Protein AF-A0A940NNE5-F1 (afdb_monomer)

Solvent-accessible surface area (backbone atoms only — not comparable to full-atom values): 9565 Å² total; per-residue (Å²): 110,67,68,59,50,52,51,52,51,50,51,52,51,52,54,51,52,51,52,52,53,52,52,58,48,46,53,48,52,51,53,52,47,50,57,52,52,77,78,38,102,61,92,72,76,73,79,66,98,59,87,50,65,69,60,48,53,50,40,50,52,50,49,52,51,53,49,52,52,49,54,51,48,51,52,49,54,49,50,54,51,51,51,54,48,51,54,50,52,50,57,55,57,47,48,54,42,50,52,51,38,54,51,39,53,57,51,43,78,73,51,88,52,64,71,58,40,56,50,40,53,52,52,39,53,53,35,51,51,53,48,49,52,56,53,51,53,50,50,52,52,55,50,58,74,67,52,86,65,80,77,79,83,70,94,73,62,64,69,58,57,51,52,69,73,74,109

Foldseek 3Di:
DVVVVVVVVVVVVVVVVVVVVLVVQLVVLLVVVVVVLVVDPDLDASDGPDPPPVSVVVSVVVNVVSVVVVVVVVLVVVLVVVLVVLVVVLVVVLVVLVVLLVVLVVVLVVDPDPVSNVVSVVSNVVSVVVNVVSVVVSVVSVVVSVPPPPPPDDDDDPVVVVVVVVD

Sequence (167 aa):
MIYCLCALLAVLLAAAVYKIVHLKKSAREITAAFADRLHTDTNTRIDISTRDKDMCALADSINCQLRILREEHLRYYQGDRELKNAVTNISHDLRTPLTAICGYLYMIEKTDDRAAVDRYLSFIAERTEAMKQLTEELFRYSVIQTEDTEAVLEDVNVNQALEDSIM

Secondary structure (DSSP, 8-state):
-HHHHHHHHHHHHHHHHHHHHHHHHHHHHHHHHHHHHHH---------S---HHHHHHHHHHHHHHHHHHHHHHHHHHHHHHHHHHHHHHHHHHHHHHHHHHHHHHHHTT---HHHHHHHHHHHHHHHHHHHHHHHHHHHHHHHHH-----------HHHHHHHHH-

pLDDT: mean 85.92, std 1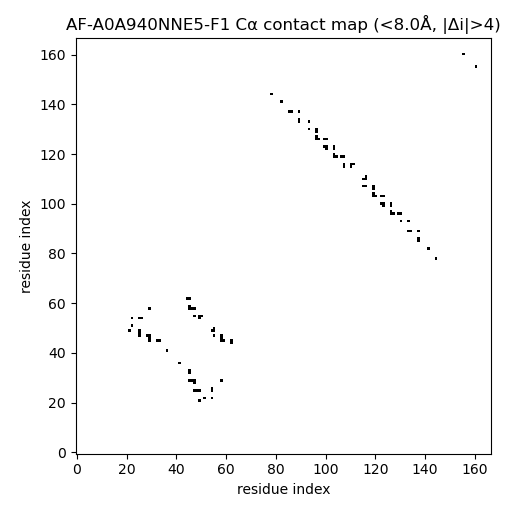0.02, range [47.56, 96.94]

Mean predicted aligned error: 11.44 Å

Radius of gyration: 33.87 Å; Cα contacts (8 Å, |Δi|>4): 58; chains: 1; bounding box: 78×29×104 Å

Nearest PDB structures (foldseek):
  4mu6-assembly1_A  TM=5.581E-01  e=1.178E+00  Legionella pneumophila subsp. pneumophila str. Philadelphia 1
  4ilo-assembly1_A  TM=6.264E-01  e=2.152E+00  Chlamydia trachomatis L2/434/Bu
  4l3i-assembly1_B  TM=2.560E-01  e=4.177E+00  Homo sapiens

Structure (mmCIF, N/CA/C/O backbone):
data_AF-A0A940NNE5-F1
#
_entry.id   AF-A0A940NNE5-F1
#
loop_
_atom_site.group_PDB
_atom_site.id
_atom_site.type_symbol
_atom_site.label_atom_id
_atom_site.label_alt_id
_atom_site.label_comp_id
_atom_site.label_asym_id
_atom_site.label_entity_id
_atom_site.label_seq_id
_atom_site.pdbx_PDB_ins_code
_atom_site.Cartn_x
_atom_site.Cartn_y
_atom_site.Cartn_z
_atom_site.occupancy
_atom_site.B_iso_or_equiv
_atom_site.auth_seq_id
_atom_site.auth_comp_id
_atom_site.auth_asym_id
_atom_site.auth_atom_id
_atom_site.pdbx_PDB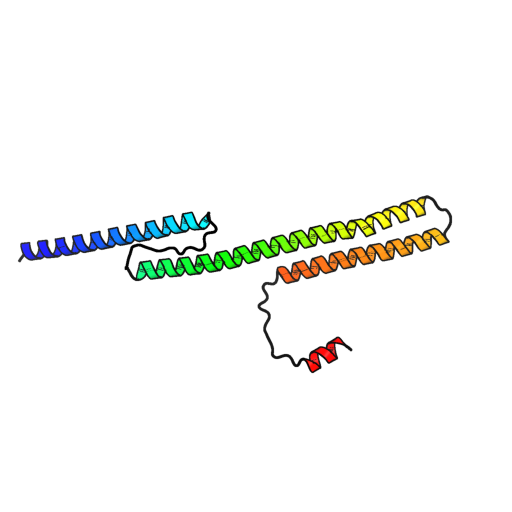_model_num
ATOM 1 N N . MET A 1 1 ? 43.917 -5.370 -56.035 1.00 84.94 1 MET A N 1
ATOM 2 C CA . MET A 1 1 ? 43.219 -6.395 -55.224 1.00 84.94 1 MET A CA 1
ATOM 3 C C . MET A 1 1 ? 43.398 -6.148 -53.727 1.00 84.94 1 MET A C 1
ATOM 5 O O . MET A 1 1 ? 42.407 -5.867 -53.073 1.00 84.94 1 MET A O 1
ATOM 9 N N . ILE A 1 2 ? 44.634 -6.143 -53.203 1.00 92.44 2 ILE A N 1
ATOM 10 C CA . ILE A 1 2 ? 44.918 -5.923 -51.767 1.00 92.44 2 ILE A CA 1
ATOM 11 C C . ILE A 1 2 ? 44.385 -4.570 -51.266 1.00 92.44 2 ILE A C 1
ATOM 13 O O . ILE A 1 2 ? 43.637 -4.538 -50.300 1.00 92.44 2 ILE A O 1
ATOM 17 N N . TYR A 1 3 ? 44.665 -3.466 -51.969 1.00 93.19 3 TYR A N 1
ATOM 18 C CA . TYR A 1 3 ? 44.182 -2.134 -51.569 1.00 93.19 3 TYR A CA 1
ATOM 19 C C . TYR A 1 3 ? 42.650 -2.015 -51.528 1.00 93.19 3 TYR A C 1
ATOM 21 O O . TYR A 1 3 ? 42.109 -1.388 -50.623 1.00 93.19 3 TYR A O 1
ATOM 29 N N . CYS A 1 4 ? 41.940 -2.657 -52.461 1.00 93.00 4 CYS A N 1
ATOM 30 C CA . CYS A 1 4 ? 40.474 -2.692 -52.457 1.00 93.00 4 CYS A CA 1
ATOM 31 C C . CYS A 1 4 ? 39.936 -3.484 -51.257 1.00 93.00 4 CYS A C 1
ATOM 33 O O . CYS A 1 4 ? 38.948 -3.083 -50.650 1.00 93.00 4 CYS A O 1
ATOM 35 N N . LEU A 1 5 ? 40.607 -4.582 -50.897 1.00 92.88 5 LEU A N 1
ATOM 36 C CA . LEU A 1 5 ? 40.240 -5.416 -49.756 1.00 92.88 5 LEU A CA 1
ATOM 37 C C . LEU A 1 5 ? 40.492 -4.681 -48.432 1.00 92.88 5 LEU A C 1
ATOM 39 O O . LEU A 1 5 ? 39.618 -4.667 -47.572 1.00 92.88 5 LEU A O 1
ATOM 43 N N . CYS A 1 6 ? 41.621 -3.976 -48.306 1.00 94.38 6 CYS A N 1
ATOM 44 C CA . CYS A 1 6 ? 41.907 -3.109 -47.161 1.00 94.38 6 CYS A CA 1
ATOM 45 C C . CYS A 1 6 ? 40.890 -1.965 -47.028 1.00 94.38 6 CYS A C 1
ATOM 47 O O . CYS A 1 6 ? 40.428 -1.693 -45.922 1.00 94.38 6 CYS A O 1
ATOM 49 N N . ALA A 1 7 ? 40.505 -1.324 -48.136 1.00 93.69 7 ALA A N 1
ATOM 50 C CA . ALA A 1 7 ? 39.503 -0.260 -48.126 1.00 93.69 7 ALA A CA 1
ATOM 51 C C . ALA A 1 7 ? 38.121 -0.775 -47.691 1.00 93.69 7 ALA A C 1
ATOM 53 O O . ALA A 1 7 ? 37.473 -0.163 -46.845 1.00 93.69 7 ALA A O 1
ATOM 54 N N . LEU A 1 8 ? 37.691 -1.931 -48.207 1.00 95.19 8 LEU A N 1
ATOM 55 C CA . LEU A 1 8 ? 36.423 -2.556 -47.824 1.00 95.19 8 LEU A CA 1
ATOM 56 C C . LEU A 1 8 ? 36.409 -2.942 -46.336 1.00 95.19 8 LEU A C 1
ATOM 58 O O . LEU A 1 8 ? 35.425 -2.698 -45.639 1.00 95.19 8 LEU A O 1
ATOM 62 N N . LEU A 1 9 ? 37.520 -3.479 -45.830 1.00 94.75 9 LEU A N 1
ATOM 63 C CA . LEU A 1 9 ? 37.667 -3.859 -44.424 1.00 94.75 9 LEU A CA 1
ATOM 64 C C . LEU A 1 9 ? 37.650 -2.626 -43.502 1.00 94.75 9 LEU A C 1
ATOM 66 O O . LEU A 1 9 ? 36.992 -2.645 -42.464 1.00 94.75 9 LEU A O 1
ATOM 70 N N . ALA A 1 10 ? 38.282 -1.523 -43.915 1.00 94.62 10 ALA A N 1
ATOM 71 C CA . ALA A 1 10 ? 38.233 -0.254 -43.189 1.00 94.62 10 ALA A CA 1
ATOM 72 C C . ALA A 1 10 ? 36.808 0.327 -43.115 1.00 94.62 10 ALA A C 1
ATOM 74 O O . ALA A 1 10 ? 36.391 0.793 -42.055 1.00 94.62 10 ALA A O 1
ATOM 75 N N . VAL A 1 11 ? 36.032 0.250 -44.204 1.00 95.19 11 VAL A N 1
ATOM 76 C CA . VAL A 1 11 ? 34.626 0.693 -44.225 1.00 95.19 11 VAL A CA 1
ATOM 77 C C . VAL A 1 11 ? 33.755 -0.165 -43.302 1.00 95.19 11 VAL A C 1
ATOM 79 O O . VAL A 1 11 ? 32.960 0.381 -42.536 1.00 95.19 11 VAL A O 1
ATOM 82 N N . LEU A 1 12 ? 33.931 -1.491 -43.314 1.00 93.50 12 LEU A N 1
ATOM 83 C CA . LEU A 1 12 ? 33.206 -2.394 -42.412 1.00 93.50 12 LEU A CA 1
ATOM 84 C C . LEU A 1 12 ? 33.528 -2.115 -40.937 1.00 93.50 12 LEU A C 1
ATOM 86 O O . LEU A 1 12 ? 32.615 -2.062 -40.113 1.00 93.50 12 LEU A O 1
ATOM 90 N N . LEU A 1 13 ? 34.803 -1.881 -40.608 1.00 93.50 13 LEU A N 1
ATOM 91 C CA . LEU A 1 13 ? 35.218 -1.506 -39.254 1.00 93.50 13 LEU A CA 1
ATOM 92 C C . LEU A 1 13 ? 34.605 -0.170 -38.824 1.00 93.50 13 LEU A C 1
ATOM 94 O O . LEU A 1 13 ? 34.069 -0.075 -37.721 1.00 93.50 13 LEU A O 1
ATOM 98 N N . ALA A 1 14 ? 34.622 0.843 -39.693 1.00 92.94 14 ALA A N 1
ATOM 99 C CA . ALA A 1 14 ? 34.019 2.140 -39.400 1.00 92.94 14 ALA A CA 1
ATOM 100 C C . ALA A 1 14 ? 32.502 2.027 -39.154 1.00 92.94 14 ALA A C 1
ATOM 102 O O . ALA A 1 14 ? 31.992 2.593 -38.185 1.00 92.94 14 ALA A O 1
ATOM 103 N N . ALA A 1 15 ? 31.788 1.243 -39.969 1.00 90.94 15 ALA A N 1
ATOM 104 C CA . ALA A 1 15 ? 30.360 0.985 -39.788 1.00 90.94 15 ALA A CA 1
ATOM 105 C C . ALA A 1 15 ? 30.060 0.239 -38.472 1.00 90.94 15 ALA A C 1
ATOM 107 O O . ALA A 1 15 ? 29.107 0.585 -37.768 1.00 90.94 15 ALA A O 1
ATOM 108 N N . ALA A 1 16 ? 30.890 -0.744 -38.103 1.00 90.12 16 ALA A N 1
ATOM 109 C CA . ALA A 1 16 ? 30.759 -1.471 -36.842 1.00 90.12 16 ALA A CA 1
ATOM 110 C C . ALA A 1 16 ? 30.995 -0.560 -35.627 1.00 90.12 16 ALA A C 1
ATOM 112 O O . ALA A 1 16 ? 30.197 -0.567 -34.687 1.00 90.12 16 ALA A O 1
ATOM 113 N N . VAL A 1 17 ? 32.038 0.278 -35.659 1.00 92.19 17 VAL A N 1
ATOM 114 C CA . VAL A 1 17 ? 32.310 1.259 -34.595 1.00 92.19 17 VAL A CA 1
ATOM 115 C C . VAL A 1 17 ? 31.159 2.256 -34.475 1.00 92.19 17 VAL A C 1
ATOM 117 O O . VAL A 1 17 ? 30.700 2.515 -33.363 1.00 92.19 17 VAL A O 1
ATOM 120 N N . TYR A 1 18 ? 30.640 2.760 -35.598 1.00 90.31 18 TYR A N 1
ATOM 121 C CA . TYR A 1 18 ? 29.485 3.658 -35.607 1.00 90.31 18 TYR A CA 1
ATOM 122 C C . TYR A 1 18 ? 28.265 3.023 -34.923 1.00 90.31 18 TYR A C 1
ATOM 124 O O . TYR A 1 18 ? 27.694 3.623 -34.008 1.00 90.31 18 TYR A O 1
ATOM 132 N N . LYS A 1 19 ? 27.917 1.779 -35.284 1.00 87.56 19 LYS A N 1
ATOM 133 C CA . LYS A 1 19 ? 26.838 1.014 -34.633 1.00 87.56 19 LYS A CA 1
ATOM 134 C C . LYS A 1 19 ? 27.059 0.869 -33.124 1.00 87.56 19 LYS A C 1
ATOM 136 O O . LYS A 1 19 ? 26.142 1.140 -32.352 1.00 87.56 19 LYS A O 1
ATOM 141 N N . ILE A 1 20 ? 28.264 0.486 -32.690 1.00 87.69 20 ILE A N 1
ATOM 142 C CA . ILE A 1 20 ? 28.589 0.288 -31.266 1.00 87.69 20 ILE A CA 1
ATOM 143 C C . ILE A 1 20 ? 28.465 1.595 -30.478 1.00 87.69 20 ILE A C 1
ATOM 145 O O . ILE A 1 20 ? 27.910 1.604 -29.378 1.00 87.69 20 ILE A O 1
ATOM 149 N N . VAL A 1 21 ? 28.971 2.705 -31.022 1.00 87.62 21 VAL A N 1
ATOM 150 C CA . VAL A 1 21 ? 28.878 4.018 -30.369 1.00 87.62 21 VAL A CA 1
ATOM 151 C C . VAL A 1 21 ? 27.419 4.447 -30.236 1.00 87.62 21 VAL A C 1
ATOM 153 O O . VAL A 1 21 ? 27.024 4.911 -29.165 1.00 87.62 21 VAL A O 1
ATOM 156 N N . HIS A 1 22 ? 26.611 4.239 -31.279 1.00 83.50 22 HIS A N 1
ATOM 157 C CA . HIS A 1 22 ? 25.191 4.576 -31.262 1.00 83.50 22 HIS A CA 1
ATOM 158 C C . HIS A 1 22 ? 24.421 3.754 -30.216 1.00 83.50 22 HIS A C 1
ATOM 160 O O . HIS A 1 22 ? 23.725 4.327 -29.382 1.00 83.50 22 HIS A O 1
ATOM 166 N N . LEU A 1 23 ? 24.636 2.435 -30.171 1.00 83.12 23 LEU A N 1
ATOM 167 C CA . LEU A 1 23 ? 24.053 1.535 -29.165 1.00 83.12 23 LEU A CA 1
ATOM 168 C C . LEU A 1 23 ? 24.439 1.937 -27.735 1.00 83.12 23 LEU A C 1
ATOM 170 O O . LEU A 1 23 ? 23.580 2.064 -26.864 1.00 83.12 23 LEU A O 1
ATOM 174 N N . LYS A 1 24 ? 25.727 2.215 -27.489 1.00 85.69 24 LYS A N 1
ATOM 175 C CA . LYS A 1 24 ? 26.207 2.668 -26.172 1.00 85.69 24 LYS A CA 1
ATOM 176 C C . LYS A 1 24 ? 25.639 4.024 -25.762 1.00 85.69 24 LYS A C 1
ATOM 178 O O . LYS A 1 24 ? 25.600 4.320 -24.567 1.00 85.69 24 LYS A O 1
ATOM 183 N N . LYS A 1 25 ? 25.287 4.889 -26.716 1.00 84.88 25 LYS A N 1
ATOM 184 C CA . LYS A 1 25 ? 24.629 6.167 -26.426 1.00 84.88 25 LYS A CA 1
ATOM 185 C C . LYS A 1 25 ? 23.184 5.925 -25.988 1.00 84.88 25 LYS A C 1
ATOM 187 O O . LYS A 1 25 ? 22.805 6.396 -24.924 1.00 84.88 25 LYS A O 1
ATOM 192 N N . SER A 1 26 ? 22.434 5.113 -26.731 1.00 80.38 26 SER A N 1
ATOM 193 C CA . SER A 1 26 ? 21.041 4.773 -26.409 1.00 80.38 26 SER A CA 1
ATOM 194 C C . SER A 1 26 ? 20.897 4.045 -25.076 1.00 80.38 26 SER A C 1
ATOM 196 O O . SER A 1 26 ? 20.042 4.405 -24.278 1.00 80.38 26 SER A O 1
ATOM 198 N N . ALA A 1 27 ? 21.777 3.083 -24.781 1.00 83.25 27 ALA A N 1
ATOM 199 C CA . ALA A 1 27 ? 21.779 2.410 -23.484 1.00 83.25 27 ALA A CA 1
ATOM 200 C C . ALA A 1 27 ? 22.000 3.399 -22.326 1.00 83.25 27 ALA A C 1
ATOM 202 O O . ALA A 1 27 ? 21.307 3.325 -21.317 1.00 83.25 27 ALA A O 1
ATOM 203 N N . ARG A 1 28 ? 22.913 4.371 -22.488 1.00 86.81 28 ARG A N 1
ATOM 204 C CA . ARG A 1 28 ? 23.145 5.422 -21.483 1.00 86.81 28 ARG A CA 1
ATOM 2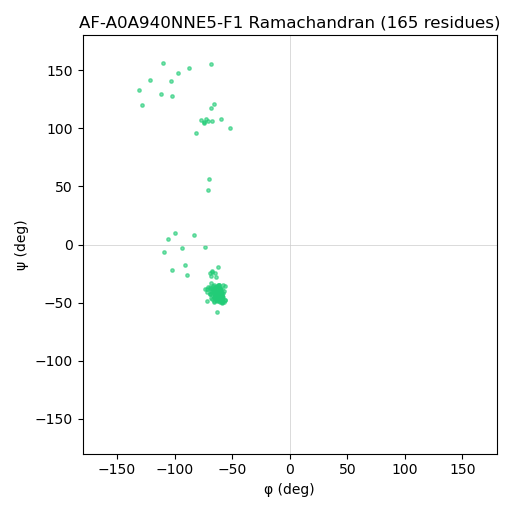05 C C . ARG A 1 28 ? 21.943 6.349 -21.310 1.00 86.81 28 ARG A C 1
ATOM 207 O O . ARG A 1 28 ? 21.647 6.707 -20.176 1.00 86.81 28 ARG A O 1
ATOM 214 N N . GLU A 1 29 ? 21.260 6.712 -22.396 1.00 83.06 29 GLU A N 1
ATOM 215 C CA . GLU A 1 29 ? 20.016 7.496 -22.340 1.00 83.06 29 GLU A CA 1
ATOM 216 C C . GLU A 1 29 ? 18.935 6.750 -21.544 1.00 83.06 29 GLU A C 1
ATOM 218 O O . GLU A 1 29 ? 18.347 7.329 -20.634 1.00 83.06 29 GLU A O 1
ATOM 223 N N . ILE A 1 30 ? 18.751 5.449 -21.801 1.00 82.50 30 ILE A N 1
ATOM 224 C CA . ILE A 1 30 ? 17.823 4.601 -21.040 1.00 82.50 30 ILE A CA 1
ATOM 225 C C . ILE A 1 30 ? 18.219 4.547 -19.562 1.00 82.50 30 ILE A C 1
ATOM 227 O O . ILE A 1 30 ? 17.363 4.745 -18.708 1.00 82.50 30 ILE A O 1
ATOM 231 N N . THR A 1 31 ? 19.493 4.305 -19.234 1.00 83.38 31 THR A N 1
ATOM 232 C CA . THR A 1 31 ? 19.948 4.228 -17.835 1.00 83.38 31 THR A CA 1
ATOM 233 C C . THR A 1 31 ? 19.748 5.547 -17.093 1.00 83.38 31 THR A C 1
ATOM 235 O O . THR A 1 31 ? 19.270 5.538 -15.962 1.00 83.38 31 THR A O 1
ATOM 238 N N . ALA A 1 32 ? 20.083 6.678 -17.719 1.00 83.50 32 ALA A N 1
ATOM 239 C CA . ALA A 1 32 ? 19.901 7.995 -17.117 1.00 83.50 32 ALA A CA 1
ATOM 240 C C . ALA A 1 32 ? 18.414 8.309 -16.902 1.00 83.50 32 ALA A C 1
ATOM 242 O O . ALA A 1 32 ? 18.027 8.712 -15.809 1.00 83.50 32 ALA A O 1
ATOM 243 N N . ALA A 1 33 ? 17.578 8.058 -17.914 1.00 79.56 33 ALA A N 1
ATOM 244 C CA . ALA A 1 33 ? 16.140 8.263 -17.814 1.00 79.56 33 ALA A CA 1
ATOM 245 C C . ALA A 1 33 ? 15.508 7.334 -16.769 1.00 79.56 33 ALA A C 1
ATOM 247 O O . ALA A 1 33 ? 14.662 7.769 -16.002 1.00 79.56 33 ALA A O 1
ATOM 248 N N . PHE A 1 34 ? 15.928 6.072 -16.692 1.00 79.38 34 PHE A N 1
ATOM 249 C CA . PHE A 1 34 ? 15.435 5.128 -15.692 1.00 79.38 34 PHE A CA 1
ATOM 250 C C . PHE A 1 34 ? 15.814 5.544 -14.263 1.00 79.38 34 PHE A C 1
ATOM 252 O O . PHE A 1 34 ? 14.962 5.516 -13.380 1.00 79.38 34 PHE A O 1
ATOM 259 N N . ALA A 1 35 ? 17.058 5.980 -14.039 1.00 78.50 35 ALA A N 1
ATOM 260 C CA . ALA A 1 35 ? 17.505 6.462 -12.733 1.00 78.50 35 ALA A CA 1
ATOM 261 C C . ALA A 1 35 ? 16.729 7.710 -12.278 1.00 78.50 35 ALA A C 1
ATOM 263 O O . ALA A 1 35 ? 16.319 7.792 -11.124 1.00 78.50 35 ALA A O 1
ATOM 264 N N . ASP A 1 36 ? 16.468 8.647 -13.191 1.00 77.06 36 ASP A N 1
ATOM 265 C CA . ASP A 1 36 ? 15.667 9.846 -12.913 1.00 77.06 36 ASP A CA 1
ATOM 266 C C . ASP A 1 36 ? 14.207 9.499 -12.559 1.00 77.06 36 ASP A C 1
ATOM 268 O O . ASP A 1 36 ? 13.624 10.029 -11.609 1.00 77.06 36 ASP A O 1
ATOM 272 N N . ARG A 1 37 ? 13.631 8.526 -13.276 1.00 75.06 37 ARG A N 1
ATOM 273 C CA . ARG A 1 37 ? 12.257 8.027 -13.079 1.00 75.06 37 ARG A CA 1
ATOM 274 C C . ARG A 1 37 ? 12.052 7.279 -11.774 1.00 75.06 37 ARG A C 1
ATOM 276 O O . ARG A 1 37 ? 10.922 7.236 -11.300 1.00 75.06 37 ARG A O 1
ATOM 283 N N . LEU A 1 38 ? 13.103 6.676 -11.223 1.00 67.94 38 LEU A N 1
ATOM 284 C CA . LEU A 1 38 ? 13.031 5.967 -9.947 1.00 67.94 38 LEU A CA 1
ATOM 285 C C . LEU A 1 38 ? 12.831 6.934 -8.768 1.00 67.94 38 LEU A C 1
ATOM 287 O O . LEU A 1 38 ? 12.295 6.544 -7.737 1.00 67.94 38 LEU A O 1
ATOM 291 N N . HIS A 1 39 ? 13.245 8.194 -8.925 1.00 63.97 39 HIS A N 1
ATOM 292 C CA . HIS A 1 39 ? 13.188 9.211 -7.873 1.00 63.97 39 HIS A CA 1
ATOM 293 C C . HIS A 1 39 ? 12.134 10.299 -8.115 1.00 63.97 39 HIS A C 1
ATOM 295 O O . HIS A 1 39 ? 11.903 11.127 -7.235 1.00 63.97 39 HIS A O 1
ATOM 301 N N . THR A 1 40 ? 11.481 10.292 -9.280 1.00 62.97 40 THR A N 1
ATOM 302 C CA . THR A 1 40 ? 10.563 11.353 -9.699 1.00 62.97 40 THR A CA 1
ATOM 303 C C . THR A 1 40 ? 9.221 10.763 -10.140 1.00 62.97 40 THR A C 1
ATOM 305 O O . THR A 1 40 ? 9.165 10.017 -11.120 1.00 62.97 40 THR A O 1
ATOM 308 N N . ASP A 1 41 ? 8.127 11.151 -9.470 1.00 60.00 41 ASP A N 1
ATOM 309 C CA . ASP A 1 41 ? 6.728 10.782 -9.781 1.00 60.00 41 ASP A CA 1
ATOM 310 C C . ASP A 1 41 ? 6.223 11.445 -11.080 1.00 60.00 41 ASP A C 1
ATOM 312 O O . ASP A 1 41 ? 5.250 12.197 -11.118 1.00 60.00 41 ASP A O 1
ATOM 316 N N . THR A 1 42 ? 6.922 11.218 -12.191 1.00 63.50 42 THR A N 1
ATOM 317 C CA . THR A 1 42 ? 6.575 11.789 -13.493 1.00 63.50 42 THR A CA 1
ATOM 318 C C . THR A 1 42 ? 6.102 10.725 -14.471 1.00 63.50 42 THR A C 1
ATOM 320 O O . THR A 1 42 ? 6.773 9.717 -14.723 1.00 63.50 42 THR A O 1
ATOM 323 N N . ASN A 1 43 ? 4.951 10.989 -15.090 1.00 63.34 43 ASN A N 1
ATOM 324 C CA . ASN A 1 43 ? 4.302 10.084 -16.034 1.00 63.34 43 ASN A CA 1
ATOM 325 C C . ASN A 1 43 ? 4.856 10.177 -17.467 1.00 63.34 43 ASN A C 1
ATOM 327 O O . ASN A 1 43 ? 4.288 9.613 -18.398 1.00 63.34 43 ASN A O 1
ATOM 331 N N . THR A 1 44 ? 5.946 10.920 -17.678 1.00 66.69 44 THR A N 1
ATOM 332 C CA . THR A 1 44 ? 6.576 10.977 -19.000 1.00 66.69 44 THR A CA 1
ATOM 333 C C . THR A 1 44 ? 7.215 9.619 -19.364 1.00 66.69 44 THR A C 1
ATOM 335 O O . THR A 1 44 ? 7.502 8.776 -18.512 1.00 66.69 44 THR A O 1
ATOM 338 N N . ARG A 1 45 ? 7.365 9.345 -20.657 1.00 70.12 45 ARG A N 1
ATOM 339 C CA . ARG A 1 45 ? 7.918 8.079 -21.155 1.00 70.12 45 ARG A CA 1
ATOM 340 C C . ARG A 1 45 ? 9.444 8.178 -21.234 1.00 70.12 45 ARG A C 1
ATOM 342 O O . ARG A 1 45 ? 9.974 9.276 -21.405 1.00 70.12 45 ARG A O 1
ATOM 349 N N . ILE A 1 46 ? 10.161 7.063 -21.099 1.00 77.88 46 ILE A N 1
ATOM 350 C CA . ILE A 1 46 ? 11.559 6.997 -21.543 1.00 77.88 46 ILE A CA 1
ATOM 351 C C . ILE A 1 46 ? 11.529 7.013 -23.069 1.00 77.88 46 ILE A C 1
ATOM 353 O O . ILE A 1 46 ? 11.113 6.028 -23.682 1.00 77.88 46 ILE A O 1
ATOM 357 N N . ASP A 1 47 ? 11.916 8.147 -23.646 1.00 74.62 47 ASP A N 1
ATOM 358 C CA . ASP A 1 47 ? 12.107 8.322 -25.082 1.00 74.62 47 ASP A CA 1
ATOM 359 C C . ASP A 1 47 ? 13.605 8.300 -25.393 1.00 74.62 47 ASP A C 1
ATOM 361 O O . ASP A 1 47 ? 14.419 8.811 -24.618 1.00 74.62 47 ASP A O 1
ATOM 365 N N . ILE A 1 48 ? 13.975 7.665 -26.499 1.00 76.88 48 ILE A N 1
ATOM 366 C CA . ILE A 1 48 ? 15.371 7.463 -26.884 1.00 76.88 48 ILE A CA 1
ATOM 367 C C . ILE A 1 48 ? 15.620 8.096 -28.243 1.00 76.88 48 ILE A C 1
ATOM 369 O O . ILE A 1 48 ? 14.820 7.975 -29.165 1.00 76.88 48 ILE A O 1
ATOM 373 N N . SER A 1 49 ? 16.788 8.710 -28.417 1.00 74.38 49 SER A N 1
ATOM 374 C CA . SER A 1 49 ? 17.104 9.438 -29.657 1.00 74.38 49 SER A CA 1
ATOM 375 C C . SER A 1 49 ? 17.394 8.515 -30.853 1.00 74.38 49 SER A C 1
ATOM 377 O O . SER A 1 49 ? 17.697 8.982 -31.952 1.00 74.38 49 SER A O 1
ATOM 379 N N . THR A 1 50 ? 17.378 7.194 -30.645 1.00 70.94 50 THR A N 1
ATOM 380 C CA . THR A 1 50 ? 17.737 6.189 -31.649 1.00 70.94 50 THR A CA 1
ATOM 381 C C . THR A 1 50 ? 16.520 5.613 -32.354 1.00 70.94 50 THR A C 1
ATOM 383 O O . THR A 1 50 ? 15.466 5.438 -31.759 1.00 70.94 50 THR A O 1
ATOM 386 N N . ARG A 1 51 ? 16.699 5.253 -33.628 1.00 74.19 51 ARG A N 1
ATOM 387 C CA . ARG A 1 51 ? 15.731 4.472 -34.417 1.00 74.19 51 ARG A CA 1
ATOM 388 C C . ARG A 1 51 ? 16.097 2.988 -34.495 1.00 74.19 51 ARG A C 1
ATOM 390 O O . ARG A 1 51 ? 15.544 2.259 -35.315 1.00 74.19 51 ARG A O 1
ATOM 397 N N . ASP A 1 52 ? 17.079 2.553 -33.707 1.00 82.94 52 ASP A N 1
ATOM 398 C CA . ASP A 1 52 ? 17.443 1.142 -33.627 1.00 82.94 52 ASP A CA 1
ATOM 399 C C . ASP A 1 52 ? 16.291 0.345 -33.002 1.00 82.94 52 ASP A C 1
ATOM 401 O O . ASP A 1 52 ? 15.859 0.629 -31.884 1.00 82.94 52 ASP A O 1
ATOM 405 N N . LYS A 1 53 ? 15.779 -0.631 -33.756 1.00 82.12 53 LYS A N 1
ATOM 406 C CA . LYS A 1 53 ? 14.556 -1.363 -33.420 1.00 82.12 53 LYS A CA 1
ATOM 407 C C . LYS A 1 53 ? 14.666 -2.100 -32.083 1.00 82.12 53 LYS A C 1
ATOM 409 O O . LYS A 1 53 ? 13.696 -2.105 -31.328 1.00 82.12 53 LYS A O 1
ATOM 414 N N . ASP A 1 54 ? 15.829 -2.677 -31.786 1.00 83.69 54 ASP A N 1
ATOM 415 C CA . ASP A 1 54 ? 16.040 -3.455 -30.562 1.00 83.69 54 ASP A CA 1
ATOM 416 C C . ASP A 1 54 ? 16.088 -2.533 -29.340 1.00 83.69 54 ASP A C 1
ATOM 418 O O . ASP A 1 54 ? 15.518 -2.842 -28.294 1.00 83.69 54 ASP A O 1
ATOM 422 N N . MET A 1 55 ? 16.697 -1.353 -29.484 1.00 83.19 55 MET A N 1
ATOM 423 C CA . MET A 1 55 ? 16.698 -0.337 -28.428 1.00 83.19 55 MET A CA 1
ATOM 424 C C . MET A 1 55 ? 15.313 0.266 -28.193 1.00 83.19 55 MET A C 1
ATOM 426 O O . MET A 1 55 ? 14.939 0.462 -27.038 1.00 83.19 55 MET A O 1
ATOM 430 N N . CYS A 1 56 ? 14.532 0.518 -29.249 1.00 82.44 56 CYS A N 1
ATOM 431 C CA . CYS A 1 56 ? 13.145 0.969 -29.100 1.00 82.44 56 CYS A CA 1
ATOM 432 C C . CYS A 1 56 ? 12.298 -0.086 -28.376 1.00 82.44 56 CYS A C 1
ATOM 434 O O . CYS A 1 56 ? 11.594 0.245 -27.426 1.00 82.44 56 CYS A O 1
ATOM 436 N N . ALA A 1 57 ? 12.426 -1.363 -28.754 1.00 86.38 57 ALA A N 1
ATOM 437 C CA . ALA A 1 57 ? 11.725 -2.457 -28.084 1.00 86.38 57 ALA A CA 1
ATOM 438 C C . ALA A 1 57 ? 12.121 -2.584 -26.601 1.00 86.38 57 ALA A C 1
ATOM 440 O O . ALA A 1 57 ? 11.264 -2.813 -25.745 1.00 86.38 57 ALA A O 1
ATOM 441 N N . LEU A 1 58 ? 13.405 -2.392 -26.278 1.00 86.81 58 LEU A N 1
ATOM 442 C CA . LEU A 1 58 ? 13.880 -2.376 -24.895 1.00 86.81 58 LEU A CA 1
ATOM 443 C C . LEU A 1 58 ? 13.282 -1.207 -24.101 1.00 86.81 58 LEU A C 1
ATOM 445 O O . LEU A 1 58 ? 12.783 -1.419 -22.996 1.00 86.81 58 LEU A O 1
ATOM 449 N N . ALA A 1 59 ? 13.300 0.008 -24.654 1.00 84.44 59 ALA A N 1
ATOM 450 C CA . ALA A 1 59 ? 12.703 1.175 -24.008 1.00 84.44 59 ALA A CA 1
ATOM 451 C C . ALA A 1 59 ? 11.199 0.974 -23.767 1.00 84.44 59 ALA A C 1
ATOM 453 O O . ALA A 1 59 ? 10.698 1.297 -22.691 1.00 84.44 59 ALA A O 1
ATOM 454 N N . ASP A 1 60 ? 10.479 0.386 -24.720 1.00 86.81 60 ASP A N 1
ATOM 455 C CA . ASP A 1 60 ? 9.054 0.075 -24.584 1.00 86.81 60 ASP A CA 1
ATOM 456 C C . ASP A 1 60 ? 8.781 -0.955 -23.484 1.00 86.81 60 ASP A C 1
ATOM 458 O O . ASP A 1 60 ? 7.884 -0.752 -22.663 1.00 86.81 60 ASP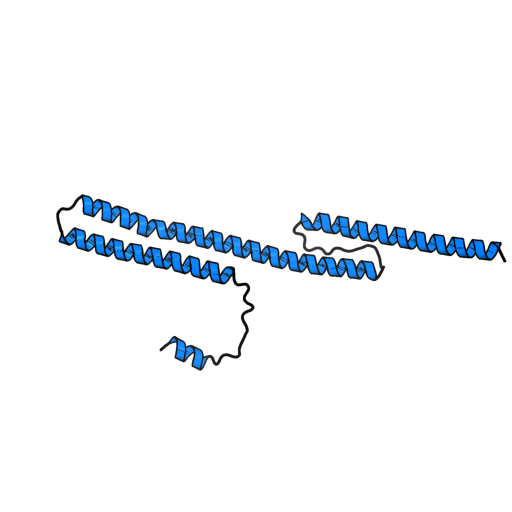 A O 1
ATOM 462 N N . SER A 1 61 ? 9.591 -2.014 -23.411 1.00 88.25 61 SER A N 1
ATOM 463 C CA . SER A 1 61 ? 9.510 -3.016 -22.342 1.00 88.25 61 SER A CA 1
ATOM 464 C C . SER A 1 61 ? 9.741 -2.393 -20.961 1.00 88.25 61 SER A C 1
ATOM 466 O O . SER A 1 61 ? 8.960 -2.624 -20.037 1.00 88.25 61 SER A O 1
ATOM 468 N N . ILE A 1 62 ? 10.750 -1.525 -20.828 1.00 87.62 62 ILE A N 1
ATOM 469 C CA . ILE A 1 62 ? 11.032 -0.811 -19.574 1.00 87.62 62 ILE A CA 1
ATOM 470 C C . ILE A 1 62 ? 9.876 0.121 -19.203 1.00 87.62 62 ILE A C 1
ATOM 472 O O . ILE A 1 62 ? 9.461 0.149 -18.048 1.00 87.62 62 ILE A O 1
ATOM 476 N N . ASN A 1 63 ? 9.317 0.858 -20.165 1.00 86.81 63 ASN A N 1
ATOM 477 C CA . ASN A 1 63 ? 8.154 1.713 -19.919 1.00 86.81 63 ASN A CA 1
ATOM 478 C C . ASN A 1 63 ? 6.939 0.902 -19.440 1.00 86.81 63 ASN A C 1
ATOM 480 O O . ASN A 1 63 ? 6.214 1.353 -18.554 1.00 86.81 63 ASN A O 1
ATOM 484 N N 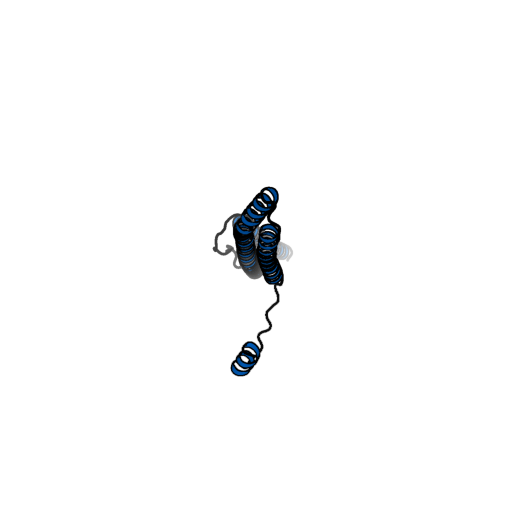. CYS A 1 64 ? 6.728 -0.297 -19.993 1.00 88.31 64 CYS A N 1
ATOM 485 C CA . CYS A 1 64 ? 5.678 -1.203 -19.535 1.00 88.31 64 CYS A CA 1
ATOM 486 C C . CYS A 1 64 ? 5.912 -1.641 -18.081 1.00 88.31 64 CYS A C 1
ATOM 488 O O . CYS A 1 64 ? 5.008 -1.518 -17.257 1.00 88.31 64 CYS A O 1
ATOM 490 N N . GLN A 1 65 ? 7.133 -2.064 -17.744 1.00 88.44 65 GLN A N 1
ATOM 491 C CA . GLN A 1 65 ? 7.480 -2.463 -16.376 1.00 88.44 65 GLN A CA 1
ATOM 492 C C . GLN A 1 65 ? 7.364 -1.304 -15.381 1.00 88.44 65 GLN A C 1
ATOM 494 O O . GLN A 1 65 ? 6.826 -1.490 -14.296 1.00 88.44 65 GLN A O 1
ATOM 499 N N . LEU A 1 66 ? 7.792 -0.093 -15.753 1.00 86.50 66 LEU A N 1
ATOM 500 C CA . LEU A 1 66 ? 7.626 1.099 -14.917 1.00 86.50 66 LEU A CA 1
ATOM 501 C C . LEU A 1 66 ? 6.153 1.413 -14.647 1.00 86.50 66 LEU A C 1
ATOM 503 O O . LEU A 1 66 ? 5.816 1.858 -13.553 1.00 86.50 66 LEU A O 1
ATOM 507 N N . ARG A 1 67 ? 5.271 1.194 -15.628 1.00 85.38 67 ARG A N 1
ATOM 508 C CA . ARG A 1 67 ? 3.828 1.372 -15.439 1.00 85.38 67 ARG A CA 1
ATOM 509 C C . ARG A 1 67 ? 3.270 0.355 -14.444 1.00 85.38 67 ARG A C 1
ATOM 511 O O . ARG A 1 67 ? 2.593 0.769 -13.512 1.00 85.38 67 ARG A O 1
ATOM 518 N N . ILE A 1 68 ? 3.604 -0.925 -14.609 1.00 87.81 68 ILE A N 1
ATOM 519 C CA . ILE A 1 68 ? 3.181 -1.993 -13.687 1.00 87.81 68 ILE A CA 1
ATOM 520 C C . ILE A 1 68 ? 3.674 -1.693 -12.267 1.00 87.81 68 ILE A C 1
ATOM 522 O O . ILE A 1 68 ? 2.875 -1.654 -11.339 1.00 87.81 68 ILE A O 1
ATOM 526 N N . LEU A 1 69 ? 4.961 -1.367 -12.112 1.00 86.38 69 LEU A N 1
ATOM 527 C CA . LEU A 1 69 ? 5.552 -1.029 -10.816 1.00 86.38 69 LEU A CA 1
ATOM 528 C C . LEU A 1 69 ? 4.825 0.145 -10.140 1.00 86.38 69 LEU A C 1
ATOM 530 O O . LEU A 1 69 ? 4.619 0.131 -8.933 1.00 86.38 69 LEU A O 1
ATOM 534 N N . ARG A 1 70 ? 4.423 1.170 -10.901 1.00 83.62 70 ARG A N 1
ATOM 535 C CA . ARG A 1 70 ? 3.667 2.315 -10.365 1.00 83.62 70 ARG A CA 1
ATOM 536 C C . ARG A 1 70 ? 2.261 1.935 -9.931 1.00 83.62 70 ARG A C 1
ATOM 538 O O . ARG A 1 70 ? 1.817 2.412 -8.893 1.00 83.62 70 ARG A O 1
ATOM 545 N N . GLU A 1 71 ? 1.568 1.121 -10.722 1.00 86.31 71 GLU A N 1
ATOM 546 C CA . GLU A 1 71 ? 0.239 0.609 -10.376 1.00 86.31 71 GLU A CA 1
ATOM 547 C C . GLU A 1 71 ? 0.314 -0.221 -9.082 1.00 86.31 71 GLU A C 1
ATOM 549 O O . GLU A 1 71 ? -0.462 0.014 -8.155 1.00 86.31 71 GLU A O 1
ATOM 554 N N . GLU A 1 72 ? 1.311 -1.104 -8.957 1.00 86.69 72 GLU A N 1
ATOM 555 C CA . GLU A 1 72 ? 1.569 -1.874 -7.733 1.00 86.69 72 GLU A CA 1
ATOM 556 C C . GLU A 1 72 ? 1.929 -0.987 -6.542 1.00 86.69 72 GLU A C 1
ATOM 558 O O . GLU A 1 72 ? 1.374 -1.155 -5.459 1.00 86.69 72 GLU A O 1
ATOM 563 N N . HIS A 1 73 ? 2.817 -0.014 -6.739 1.00 86.00 73 HIS A N 1
ATOM 564 C CA . HIS A 1 73 ? 3.231 0.909 -5.690 1.00 86.00 73 HIS A CA 1
ATOM 565 C C . HIS A 1 73 ? 2.056 1.755 -5.193 1.00 86.00 73 HIS A C 1
ATOM 567 O O . HIS A 1 73 ? 1.875 1.912 -3.988 1.00 86.00 73 HIS A O 1
ATOM 573 N N . LEU A 1 74 ? 1.220 2.273 -6.099 1.00 85.38 74 LEU A N 1
ATOM 574 C CA . LEU A 1 74 ? 0.028 3.031 -5.728 1.00 85.38 74 LEU A CA 1
ATOM 575 C C . LEU A 1 74 ? -0.956 2.162 -4.941 1.00 85.38 74 LEU A C 1
ATOM 577 O O . LEU A 1 74 ? -1.436 2.599 -3.897 1.00 85.38 74 LEU A O 1
ATOM 581 N N . ARG A 1 75 ? -1.212 0.935 -5.409 1.00 86.44 75 ARG A N 1
ATOM 582 C CA . ARG A 1 75 ? -2.077 -0.036 -4.729 1.00 86.44 75 ARG A CA 1
ATOM 583 C C . ARG A 1 75 ? -1.553 -0.367 -3.330 1.00 86.44 75 ARG A C 1
ATOM 585 O O . ARG A 1 75 ? -2.314 -0.301 -2.372 1.00 86.44 75 ARG A O 1
ATOM 592 N N . TYR A 1 76 ? -0.250 -0.613 -3.194 1.00 85.62 76 TYR A N 1
ATOM 593 C CA . TYR A 1 76 ? 0.397 -0.853 -1.903 1.00 85.62 76 TYR A CA 1
ATOM 594 C C . TYR A 1 76 ? 0.255 0.345 -0.956 1.00 85.62 76 TYR A C 1
ATOM 596 O O . TYR A 1 76 ? -0.170 0.186 0.184 1.00 85.62 76 TYR A O 1
ATOM 604 N N . TYR A 1 77 ? 0.560 1.561 -1.421 1.00 85.56 77 TYR A N 1
ATOM 605 C CA . TYR A 1 77 ? 0.449 2.771 -0.599 1.00 85.56 77 TYR A CA 1
ATOM 606 C C . TYR A 1 77 ? -0.992 3.083 -0.188 1.00 85.56 77 TYR A C 1
ATOM 608 O O . TYR A 1 77 ? -1.223 3.583 0.914 1.00 85.56 77 TYR A O 1
ATOM 616 N N . GLN A 1 78 ? -1.961 2.823 -1.066 1.00 87.25 78 GLN A N 1
ATOM 617 C CA . GLN A 1 78 ? -3.379 2.960 -0.744 1.00 87.25 78 GLN A CA 1
ATOM 618 C C . GLN A 1 78 ? -3.794 1.934 0.313 1.00 87.25 78 GLN A C 1
ATOM 620 O O . GLN A 1 78 ? -4.331 2.341 1.340 1.00 87.25 78 GLN A O 1
ATOM 625 N N . GLY A 1 79 ? -3.457 0.654 0.124 1.00 86.00 79 GLY A N 1
ATOM 626 C CA . GLY A 1 79 ? -3.743 -0.408 1.092 1.00 86.00 79 GLY A CA 1
ATOM 627 C C . GLY A 1 79 ? -3.102 -0.163 2.462 1.00 86.00 79 GLY A C 1
ATOM 628 O O . GLY A 1 79 ? -3.788 -0.227 3.481 1.00 86.00 79 GLY A O 1
ATOM 629 N N . ASP A 1 80 ? -1.821 0.221 2.505 1.00 86.88 80 ASP A N 1
ATOM 630 C CA . ASP A 1 80 ? -1.118 0.570 3.751 1.00 86.88 80 ASP A CA 1
ATOM 631 C C . ASP A 1 80 ? -1.799 1.740 4.474 1.00 86.88 80 ASP A C 1
ATOM 633 O O . ASP A 1 80 ? -2.045 1.698 5.685 1.00 86.88 80 ASP A O 1
ATOM 637 N N . ARG A 1 81 ? -2.182 2.783 3.726 1.00 90.38 81 ARG A N 1
ATOM 638 C CA . ARG A 1 81 ? -2.880 3.940 4.289 1.00 90.38 81 ARG A CA 1
ATOM 639 C C . ARG A 1 81 ? -4.261 3.567 4.822 1.00 90.38 81 ARG A C 1
ATOM 641 O O . ARG A 1 81 ? -4.633 4.039 5.896 1.00 90.38 81 ARG A O 1
ATOM 648 N N . GLU A 1 82 ? -5.023 2.764 4.089 1.00 88.50 82 GLU A N 1
ATOM 649 C CA . GLU A 1 82 ? -6.346 2.305 4.512 1.00 88.50 82 GLU A CA 1
ATOM 650 C C . GLU A 1 82 ? -6.266 1.436 5.767 1.00 88.50 82 GLU A C 1
ATOM 652 O O . GLU A 1 82 ? -6.978 1.713 6.733 1.00 88.50 82 GLU A O 1
ATOM 657 N N . LEU A 1 83 ? -5.340 0.474 5.814 1.00 88.00 83 LEU A N 1
ATOM 658 C CA . LEU A 1 83 ? -5.096 -0.350 6.996 1.00 88.00 83 LEU A CA 1
ATOM 659 C C . LEU A 1 83 ? -4.711 0.512 8.203 1.00 88.00 83 LEU A C 1
ATOM 661 O O . LEU A 1 83 ? -5.281 0.367 9.285 1.00 88.00 83 LEU A O 1
ATOM 665 N N . LYS A 1 84 ? -3.789 1.463 8.026 1.00 90.62 84 LYS A N 1
ATOM 666 C CA . LYS A 1 84 ? -3.374 2.380 9.095 1.00 90.62 84 LYS A CA 1
ATOM 667 C C . LYS A 1 84 ? -4.529 3.245 9.602 1.00 90.62 84 LYS A C 1
ATOM 669 O O . LYS A 1 84 ? -4.643 3.471 10.812 1.00 90.62 84 LYS A O 1
ATOM 674 N N . ASN A 1 85 ? -5.394 3.714 8.705 1.00 91.81 85 ASN A N 1
ATOM 675 C CA . ASN A 1 85 ? -6.601 4.448 9.075 1.00 91.81 85 ASN A CA 1
ATOM 676 C C . ASN A 1 85 ? -7.585 3.551 9.842 1.00 91.81 85 ASN A C 1
ATOM 678 O O . ASN A 1 85 ? -8.076 3.967 10.887 1.00 91.81 85 ASN A O 1
ATOM 682 N N . ALA A 1 86 ? -7.825 2.320 9.379 1.00 90.38 86 ALA A N 1
ATOM 683 C CA . ALA A 1 86 ? -8.702 1.356 10.045 1.00 90.38 86 ALA A CA 1
ATOM 684 C C . ALA A 1 86 ? -8.217 1.038 11.468 1.00 90.38 86 ALA A C 1
ATOM 686 O O . ALA A 1 86 ? -8.987 1.142 12.423 1.00 90.38 86 ALA A O 1
ATOM 687 N N . VAL A 1 87 ? -6.919 0.760 11.633 1.00 91.44 87 VAL A N 1
ATOM 688 C CA . VAL A 1 87 ? -6.292 0.540 12.946 1.00 91.44 87 VAL A CA 1
ATOM 689 C C . VAL A 1 87 ? -6.456 1.763 13.847 1.00 91.44 87 VAL A C 1
ATOM 691 O O . VAL A 1 87 ? -6.790 1.621 15.024 1.00 91.44 87 VAL A O 1
ATOM 694 N N . THR A 1 88 ? -6.241 2.969 13.314 1.00 93.06 88 THR A N 1
ATOM 695 C CA . THR A 1 88 ? -6.388 4.216 14.079 1.00 93.06 88 THR A CA 1
ATOM 696 C C . THR A 1 88 ? -7.829 4.403 14.549 1.00 93.06 88 THR A C 1
ATOM 698 O O . THR A 1 88 ? -8.054 4.640 15.736 1.00 93.06 88 THR A O 1
ATOM 701 N N . ASN A 1 89 ? -8.803 4.241 13.652 1.00 90.88 89 ASN A N 1
ATOM 702 C CA . ASN A 1 89 ? -10.225 4.390 13.957 1.00 90.88 89 ASN A CA 1
ATOM 703 C C . ASN A 1 89 ? -10.674 3.377 15.014 1.00 90.88 89 ASN A C 1
ATOM 705 O O . ASN A 1 89 ? -11.208 3.769 16.046 1.00 90.88 89 ASN A O 1
ATOM 709 N N . ILE A 1 90 ? -10.335 2.099 14.840 1.00 92.75 90 ILE A N 1
ATOM 710 C CA . ILE A 1 90 ? -10.688 1.059 15.813 1.00 92.75 90 ILE A CA 1
ATOM 711 C C . ILE A 1 90 ? -9.992 1.299 17.153 1.00 92.75 90 ILE A C 1
ATOM 713 O O . ILE A 1 90 ? -10.603 1.134 18.203 1.00 92.75 90 ILE A O 1
ATOM 717 N N . SER A 1 91 ? -8.749 1.784 17.160 1.00 93.31 91 SER A N 1
ATOM 718 C CA . SER A 1 91 ? -8.069 2.173 18.405 1.00 93.31 91 SER A CA 1
ATOM 719 C C . SER A 1 91 ? -8.792 3.309 19.143 1.00 93.31 91 SER A C 1
ATOM 721 O O . SER A 1 91 ? -8.793 3.353 20.377 1.00 93.31 91 SER A O 1
ATOM 723 N N . HIS A 1 92 ? -9.402 4.248 18.414 1.00 93.94 92 HIS A N 1
ATOM 724 C CA . HIS A 1 92 ? -10.271 5.265 19.005 1.00 93.94 92 HIS A CA 1
ATOM 725 C C . HIS A 1 92 ? -11.560 4.648 19.549 1.00 93.94 92 HIS A C 1
ATOM 727 O O . HIS A 1 92 ? -11.913 4.922 20.699 1.00 93.94 92 HIS A O 1
ATOM 733 N N . ASP A 1 93 ? -12.205 3.775 18.782 1.00 94.19 93 ASP A N 1
ATOM 734 C CA . ASP A 1 93 ? -13.475 3.160 19.160 1.00 94.19 93 ASP A CA 1
ATOM 735 C C . ASP A 1 93 ? -13.335 2.233 20.365 1.00 94.19 93 ASP A C 1
ATOM 737 O O . ASP A 1 93 ? -14.190 2.265 21.243 1.00 94.19 93 ASP A O 1
ATOM 741 N N . LEU A 1 94 ? -12.219 1.508 20.491 1.00 95.25 94 LEU A N 1
ATOM 742 C CA . LEU A 1 94 ? -11.893 0.664 21.648 1.00 95.25 94 LEU A CA 1
ATOM 743 C C . LEU A 1 94 ? -11.688 1.462 22.944 1.00 95.25 94 LEU A C 1
ATOM 745 O O . LEU A 1 94 ? -11.888 0.933 24.040 1.00 95.25 94 LEU A O 1
ATOM 749 N N . ARG A 1 95 ? -11.325 2.747 22.859 1.00 94.94 95 ARG A N 1
ATOM 750 C CA . ARG A 1 95 ? -11.134 3.605 24.041 1.00 94.94 95 ARG A CA 1
ATOM 751 C C . ARG A 1 95 ? -12.439 3.838 24.797 1.00 94.94 95 ARG A C 1
ATOM 753 O O . ARG A 1 95 ? -12.430 3.930 26.025 1.00 94.94 95 ARG A O 1
ATOM 760 N N . THR A 1 96 ? -13.552 3.935 24.076 1.00 94.94 96 THR A N 1
ATOM 761 C CA . THR A 1 96 ? -14.887 4.178 24.636 1.00 94.94 96 THR A CA 1
ATOM 762 C C . THR A 1 96 ? -15.362 3.040 25.554 1.00 94.94 96 THR A C 1
ATOM 764 O O . THR A 1 96 ? -15.604 3.310 26.734 1.00 94.94 96 THR A O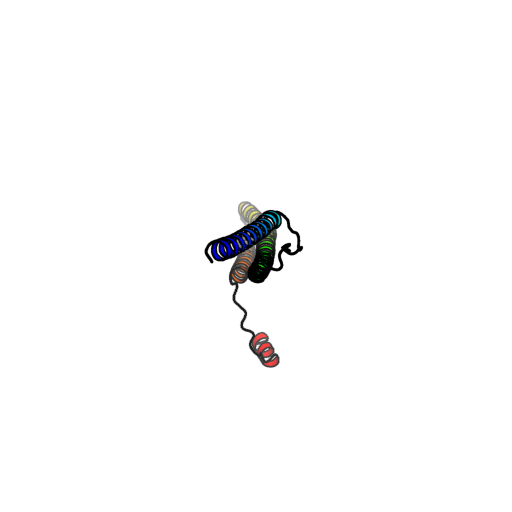 1
ATOM 767 N N . PRO A 1 97 ? -15.456 1.770 25.101 1.00 94.94 97 PRO A N 1
ATOM 768 C CA . PRO A 1 97 ? -15.828 0.655 25.963 1.00 94.94 97 PRO A CA 1
ATOM 769 C C . PRO A 1 97 ? -14.798 0.424 27.071 1.00 94.94 97 PRO A C 1
ATOM 771 O O . PRO A 1 97 ? -15.205 0.155 28.197 1.00 94.94 97 PRO A O 1
ATOM 774 N N . LEU A 1 98 ? -13.497 0.625 26.821 1.00 96.31 98 LEU A N 1
ATOM 775 C CA . LEU A 1 98 ? -12.473 0.523 27.867 1.00 96.31 98 LEU A CA 1
ATOM 776 C C . LEU A 1 98 ? -12.705 1.533 29.002 1.00 96.31 98 LEU A C 1
ATOM 778 O O . LEU A 1 98 ? -12.662 1.172 30.176 1.00 96.31 98 LEU A O 1
ATOM 782 N N . THR A 1 99 ? -13.006 2.788 28.663 1.00 96.56 99 THR A N 1
ATOM 783 C CA . THR A 1 99 ? -13.310 3.830 29.658 1.00 96.56 99 THR A CA 1
ATOM 784 C C . THR A 1 99 ? -14.562 3.475 30.462 1.00 96.56 99 THR A C 1
ATOM 786 O O . THR A 1 99 ? -14.578 3.645 31.682 1.00 96.56 99 THR A O 1
ATOM 789 N N . ALA A 1 100 ? -15.594 2.937 29.802 1.00 95.50 100 ALA A N 1
ATOM 790 C CA . ALA A 1 100 ? -16.811 2.480 30.468 1.00 95.50 100 ALA A CA 1
ATOM 791 C C . ALA A 1 100 ? -16.536 1.313 31.431 1.00 95.50 100 ALA A C 1
ATOM 793 O O . ALA A 1 100 ? -16.997 1.348 32.569 1.00 95.50 100 ALA A O 1
ATOM 794 N N . ILE A 1 101 ? -15.740 0.322 31.012 1.00 96.94 101 ILE A N 1
ATOM 795 C CA . ILE A 1 101 ? -15.336 -0.815 31.852 1.00 96.94 101 ILE A CA 1
ATOM 796 C C . ILE A 1 101 ? -14.592 -0.325 33.097 1.00 96.94 101 ILE A C 1
ATOM 798 O O . ILE A 1 101 ? -14.963 -0.701 34.206 1.00 96.94 101 ILE A O 1
ATOM 802 N N . CYS A 1 102 ? -13.605 0.564 32.941 1.00 96.31 102 CYS A N 1
ATOM 803 C CA . CYS A 1 102 ? -12.897 1.162 34.075 1.00 96.31 102 CYS A CA 1
ATOM 804 C C . CYS A 1 102 ? -13.855 1.893 35.030 1.00 96.31 102 CYS A C 1
ATOM 806 O O . CYS A 1 102 ? -13.733 1.766 36.248 1.00 96.31 102 CYS A O 1
ATOM 808 N N . GLY A 1 103 ? -14.832 2.627 34.488 1.00 96.50 103 GLY A N 1
ATOM 809 C CA . GLY A 1 103 ? -15.866 3.294 35.278 1.00 96.50 103 GLY A CA 1
ATOM 810 C C . GLY A 1 103 ? -16.728 2.312 36.073 1.00 96.50 103 GLY A C 1
ATOM 811 O O . GLY A 1 103 ? -16.934 2.511 37.267 1.00 96.50 103 GLY A O 1
ATOM 812 N N . TYR A 1 104 ? -17.195 1.229 35.448 1.00 96.25 104 TYR A N 1
ATOM 813 C CA . TYR A 1 104 ? -17.989 0.205 36.130 1.00 96.25 104 TYR A CA 1
ATOM 814 C C . TYR A 1 104 ? -17.189 -0.544 37.197 1.00 96.25 104 TYR A C 1
ATOM 816 O O . TYR A 1 104 ? -17.712 -0.756 38.287 1.00 96.25 104 TYR A O 1
ATOM 824 N N . LEU A 1 105 ? -15.919 -0.872 36.936 1.00 96.06 105 LEU A N 1
ATOM 825 C CA . LEU A 1 105 ? -15.030 -1.478 37.934 1.00 96.06 105 LEU A CA 1
ATOM 826 C C . LEU A 1 105 ? -14.872 -0.576 39.166 1.00 96.06 105 LEU A C 1
ATOM 828 O O . LEU A 1 105 ? -15.044 -1.038 40.290 1.00 96.06 105 LEU A O 1
ATOM 832 N N . TYR A 1 106 ? -14.660 0.725 38.964 1.00 96.06 106 TYR A N 1
ATOM 833 C CA . TYR A 1 106 ? -14.590 1.694 40.061 1.00 96.06 106 TYR A CA 1
ATOM 834 C C . TYR A 1 106 ? -15.902 1.803 40.857 1.00 96.06 106 TYR A C 1
ATOM 836 O O . TYR A 1 106 ? -15.883 2.004 42.071 1.00 96.06 106 TYR A O 1
ATOM 844 N N . MET A 1 107 ? -17.057 1.672 40.196 1.00 95.38 107 MET A N 1
ATOM 845 C CA . MET A 1 107 ? -18.359 1.671 40.873 1.00 95.38 107 MET A CA 1
ATOM 846 C C . MET A 1 107 ? -18.587 0.391 41.685 1.00 95.38 107 MET A C 1
ATOM 848 O O . MET A 1 107 ? -19.158 0.470 42.772 1.00 95.38 107 MET A O 1
ATOM 852 N N . ILE A 1 108 ? -18.119 -0.762 41.191 1.00 95.88 108 ILE A N 1
ATOM 853 C CA . ILE A 1 108 ? -18.152 -2.042 41.916 1.00 95.88 108 ILE A CA 1
ATOM 854 C C . ILE A 1 108 ? -17.320 -1.948 43.201 1.00 95.88 108 ILE A C 1
ATOM 856 O O . ILE A 1 108 ? -17.798 -2.347 44.255 1.00 95.88 108 ILE A O 1
ATOM 860 N N . GLU A 1 109 ? -16.123 -1.354 43.149 1.00 94.06 109 GLU A N 1
ATOM 861 C CA . GLU A 1 109 ? -15.262 -1.173 44.333 1.00 94.06 109 GLU A CA 1
ATOM 862 C C . GLU A 1 109 ? -15.884 -0.288 45.428 1.00 94.06 109 GLU A C 1
ATOM 864 O O . GLU A 1 109 ? -15.446 -0.319 46.577 1.00 94.06 109 GLU A O 1
ATOM 869 N N . LYS A 1 110 ? -16.892 0.522 45.087 1.00 93.69 110 LYS A N 1
ATOM 870 C CA . LYS A 1 110 ? -17.518 1.503 45.986 1.00 93.69 110 LYS A CA 1
ATOM 871 C C . LYS A 1 110 ? -18.901 1.110 46.487 1.00 93.69 110 LYS A C 1
ATOM 873 O O . LYS A 1 110 ? -19.557 1.929 47.135 1.00 93.69 110 LYS A O 1
ATOM 878 N N . THR A 1 111 ? -19.379 -0.087 46.164 1.00 91.75 111 THR A N 1
ATOM 879 C CA . THR A 1 111 ? -20.742 -0.504 46.486 1.00 91.75 111 THR A CA 1
ATOM 880 C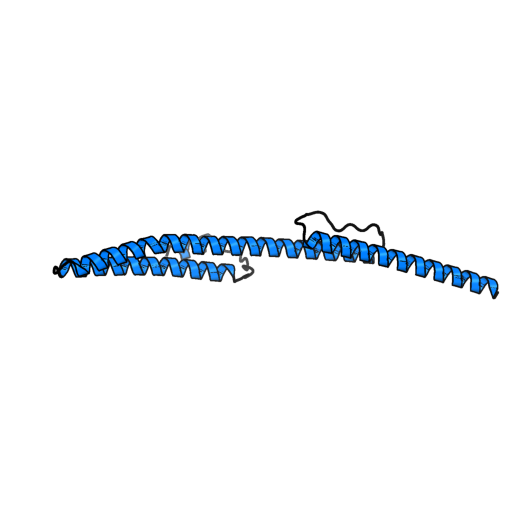 C . THR A 1 111 ? -20.755 -1.880 47.141 1.00 91.75 111 THR A C 1
ATOM 882 O O . THR A 1 111 ? -20.148 -2.818 46.641 1.00 91.75 111 THR A O 1
ATOM 885 N N . ASP A 1 112 ? -21.498 -2.002 48.242 1.00 91.88 112 ASP A N 1
ATOM 886 C CA . ASP A 1 112 ? -21.772 -3.286 48.905 1.00 91.88 112 ASP A CA 1
ATOM 887 C C . ASP A 1 112 ? -23.096 -3.914 48.418 1.00 91.88 112 ASP A C 1
ATOM 889 O O . ASP A 1 112 ? -23.473 -5.015 48.826 1.00 91.88 112 ASP A O 1
ATOM 893 N N . ASP A 1 113 ? -23.828 -3.216 47.540 1.00 95.06 113 ASP A N 1
ATOM 894 C CA . ASP A 1 113 ? -25.055 -3.717 46.927 1.00 95.06 113 ASP A CA 1
ATOM 895 C C . ASP A 1 113 ? -24.745 -4.760 45.848 1.00 95.06 113 ASP A C 1
ATOM 897 O O . ASP A 1 113 ? -24.364 -4.451 44.715 1.00 95.06 113 ASP A O 1
ATOM 901 N N . ARG A 1 114 ? -24.986 -6.022 46.197 1.00 92.62 114 ARG A N 1
ATOM 902 C CA . ARG A 1 114 ? -24.787 -7.168 45.310 1.00 92.62 114 ARG A CA 1
ATOM 903 C C . ARG A 1 114 ? -25.595 -7.074 44.012 1.00 92.62 114 ARG A C 1
ATOM 905 O O . ARG A 1 114 ? -25.091 -7.482 42.971 1.00 92.62 114 ARG A O 1
ATOM 912 N N . ALA A 1 115 ? -26.802 -6.505 44.041 1.00 93.81 115 ALA A N 1
ATOM 913 C CA . ALA A 1 115 ? -27.613 -6.350 42.834 1.00 93.81 115 ALA A CA 1
ATOM 914 C C . ALA A 1 115 ? -27.006 -5.314 41.871 1.00 93.81 115 ALA A C 1
ATOM 916 O O . ALA A 1 115 ? -27.035 -5.500 40.651 1.00 93.81 115 ALA A O 1
ATOM 917 N N . ALA A 1 116 ? -26.419 -4.239 42.405 1.00 92.31 116 ALA A N 1
ATOM 918 C CA . ALA A 1 116 ? -25.690 -3.256 41.611 1.00 92.31 116 ALA A CA 1
ATOM 919 C C . ALA A 1 116 ? -24.401 -3.848 41.017 1.00 92.31 116 ALA A C 1
ATOM 921 O O . ALA A 1 116 ? -24.123 -3.619 39.839 1.00 92.31 116 ALA A O 1
ATOM 922 N N . VAL A 1 117 ? -23.660 -4.656 41.787 1.00 94.50 117 VAL A N 1
ATOM 923 C CA . VAL A 1 117 ? -22.466 -5.371 41.299 1.00 94.50 117 VAL A CA 1
ATOM 924 C C . VAL A 1 117 ? -22.810 -6.290 40.126 1.00 94.50 117 VAL A C 1
ATOM 926 O O . VAL A 1 117 ? -22.184 -6.178 39.071 1.00 94.50 117 VAL A O 1
ATOM 929 N N . ASP A 1 118 ? -23.835 -7.137 40.264 1.00 94.88 118 ASP A N 1
ATOM 930 C CA . ASP A 1 118 ? -24.262 -8.055 39.198 1.00 94.88 118 ASP A CA 1
ATOM 931 C C . ASP A 1 118 ? -24.663 -7.291 37.922 1.00 94.88 118 ASP A C 1
ATOM 933 O O . ASP A 1 118 ? -24.314 -7.679 36.803 1.00 94.88 118 ASP A O 1
ATOM 937 N N . ARG A 1 119 ? -25.326 -6.137 38.077 1.00 95.12 119 ARG A N 1
ATOM 938 C CA . ARG A 1 119 ? -25.676 -5.262 36.953 1.00 95.12 119 ARG A CA 1
ATOM 939 C C . ARG A 1 119 ? -24.441 -4.663 36.278 1.00 95.12 119 ARG A C 1
ATOM 941 O O . ARG A 1 119 ? -24.363 -4.682 35.051 1.00 95.12 119 ARG A O 1
ATOM 948 N N . TYR A 1 120 ? -23.470 -4.153 37.032 1.00 96.19 120 TYR A N 1
ATOM 949 C CA . TYR A 1 120 ? -22.241 -3.599 36.455 1.00 96.19 120 TYR A CA 1
ATOM 950 C C . TYR A 1 120 ? -21.401 -4.664 35.744 1.00 96.19 120 TYR A C 1
ATOM 952 O O . TYR A 1 120 ? -20.872 -4.391 34.668 1.00 96.19 120 TYR A O 1
ATOM 960 N N . LEU A 1 121 ? -21.345 -5.889 36.276 1.00 95.19 121 LEU A N 1
ATOM 961 C CA . LEU A 1 121 ? -20.705 -7.021 35.600 1.00 95.19 121 LEU A CA 1
ATOM 962 C C . LEU A 1 121 ? -21.370 -7.338 34.255 1.00 95.19 121 LEU A C 1
ATOM 964 O O . LEU A 1 121 ? -20.666 -7.576 33.274 1.00 95.19 121 LEU A O 1
ATOM 968 N N . SER A 1 122 ? -22.705 -7.273 34.174 1.00 96.25 122 SER A N 1
ATOM 969 C CA . SER A 1 122 ? -23.420 -7.465 32.903 1.00 96.25 122 SER A CA 1
ATOM 970 C C . SER A 1 122 ? -23.060 -6.401 31.857 1.00 96.25 122 SER A C 1
ATOM 972 O O . SER A 1 122 ? -22.828 -6.734 30.696 1.00 96.25 122 SER A O 1
ATOM 974 N N . PHE A 1 123 ? -22.906 -5.137 32.270 1.00 95.12 123 PHE A N 1
ATOM 975 C CA . PHE A 1 123 ? -22.479 -4.065 31.369 1.00 95.12 123 PHE A CA 1
ATOM 976 C C . PHE A 1 123 ? -21.025 -4.225 30.930 1.00 95.12 123 PHE A C 1
ATOM 978 O O . PHE A 1 123 ? -20.708 -3.968 29.773 1.00 95.12 123 PHE A O 1
ATOM 985 N N . ILE A 1 124 ? -20.133 -4.661 31.824 1.00 96.25 124 ILE A N 1
ATOM 986 C CA . ILE A 1 124 ? -18.744 -4.967 31.461 1.00 96.25 124 ILE A CA 1
ATOM 987 C C . ILE A 1 124 ? -18.717 -6.063 30.392 1.00 96.25 124 ILE A C 1
ATOM 989 O O . ILE A 1 124 ? -18.051 -5.881 29.376 1.00 96.25 124 ILE A O 1
ATOM 993 N N . ALA A 1 125 ? -19.482 -7.144 30.573 1.00 95.75 125 ALA A N 1
ATOM 994 C CA . ALA A 1 125 ? -19.564 -8.230 29.599 1.00 95.75 125 ALA A CA 1
ATOM 995 C C . ALA A 1 125 ? -20.044 -7.740 28.219 1.00 95.75 125 ALA A C 1
ATOM 997 O O . ALA A 1 125 ? -19.420 -8.056 27.208 1.00 95.75 125 ALA A O 1
ATOM 998 N N . GLU A 1 126 ? -21.088 -6.904 28.177 1.00 95.75 126 GLU A N 1
ATOM 999 C CA . GLU A 1 126 ? -21.577 -6.283 26.936 1.00 95.75 126 GLU A CA 1
ATOM 1000 C C . GLU A 1 126 ? -20.487 -5.441 26.247 1.00 95.75 126 GLU A C 1
ATOM 1002 O O . GLU A 1 126 ? -20.282 -5.539 25.036 1.00 95.75 126 GLU A O 1
ATOM 1007 N N . ARG A 1 127 ? -19.736 -4.636 27.012 1.00 95.62 127 ARG A N 1
ATOM 1008 C CA . ARG A 1 127 ? -18.649 -3.804 26.467 1.00 95.62 127 ARG A CA 1
ATOM 1009 C C . ARG A 1 127 ? -17.472 -4.630 25.966 1.00 95.62 127 ARG A C 1
ATOM 1011 O O . ARG A 1 127 ? -16.894 -4.275 24.942 1.00 95.62 127 ARG A O 1
ATOM 1018 N N . THR A 1 128 ? -17.123 -5.714 26.651 1.00 95.38 128 THR A N 1
ATOM 1019 C CA . THR A 1 128 ? -16.069 -6.629 26.203 1.00 95.38 128 THR A CA 1
ATOM 1020 C C . THR A 1 128 ? -16.461 -7.343 24.910 1.00 95.38 128 THR A C 1
ATOM 1022 O O . THR A 1 128 ? -15.622 -7.452 24.018 1.00 95.38 128 THR A O 1
ATOM 1025 N N . GLU A 1 129 ? -17.724 -7.755 24.752 1.00 95.31 129 GLU A N 1
ATOM 1026 C CA . GLU A 1 129 ? -18.185 -8.358 23.494 1.00 95.31 129 GLU A CA 1
ATOM 1027 C C . GLU A 1 129 ? -18.152 -7.349 22.337 1.00 95.31 129 GLU A C 1
ATOM 1029 O O . GLU A 1 129 ? -17.668 -7.674 21.256 1.00 95.31 129 GLU A O 1
ATOM 1034 N N . ALA A 1 130 ? -18.554 -6.096 22.572 1.00 92.94 130 ALA A N 1
ATOM 1035 C CA . ALA A 1 130 ? -18.430 -5.041 21.564 1.00 92.94 130 ALA A CA 1
ATOM 1036 C C . ALA A 1 130 ? -16.965 -4.809 21.139 1.00 92.94 130 ALA A C 1
ATOM 1038 O O . ALA A 1 130 ? -16.674 -4.661 19.953 1.00 92.94 130 ALA A O 1
ATOM 1039 N N . MET A 1 131 ? -16.019 -4.816 22.088 1.00 95.88 131 MET A N 1
ATOM 1040 C CA . MET A 1 131 ? -14.588 -4.716 21.767 1.00 95.88 131 MET A CA 1
ATOM 1041 C C . MET A 1 131 ? -14.110 -5.894 20.917 1.00 95.88 131 MET A C 1
ATOM 1043 O O . MET A 1 131 ? -13.368 -5.691 19.959 1.00 95.88 131 MET A O 1
ATOM 1047 N N . LYS A 1 132 ? -14.544 -7.114 21.248 1.00 94.62 132 LYS A N 1
ATOM 1048 C CA . LYS A 1 132 ? -14.210 -8.320 20.487 1.00 94.62 132 LYS A CA 1
ATOM 1049 C C . LYS A 1 132 ? -14.704 -8.218 19.041 1.00 94.62 132 LYS A C 1
ATOM 1051 O O . LYS A 1 132 ? -13.909 -8.444 18.132 1.00 94.62 132 LYS A O 1
ATOM 1056 N N . GLN A 1 133 ? -15.953 -7.801 18.830 1.00 93.75 133 GLN A N 1
ATOM 1057 C CA . GLN A 1 133 ? -16.517 -7.599 17.489 1.00 93.75 133 GLN A CA 1
ATOM 1058 C C . GLN A 1 133 ? -15.679 -6.619 16.657 1.00 93.75 133 GLN A C 1
ATOM 1060 O O . GLN A 1 133 ? -15.282 -6.957 15.545 1.00 93.75 133 GLN A O 1
ATOM 1065 N N . LEU A 1 134 ? -15.308 -5.463 17.223 1.00 92.25 134 LEU A N 1
ATOM 1066 C CA . LEU A 1 134 ? -14.440 -4.489 16.544 1.00 9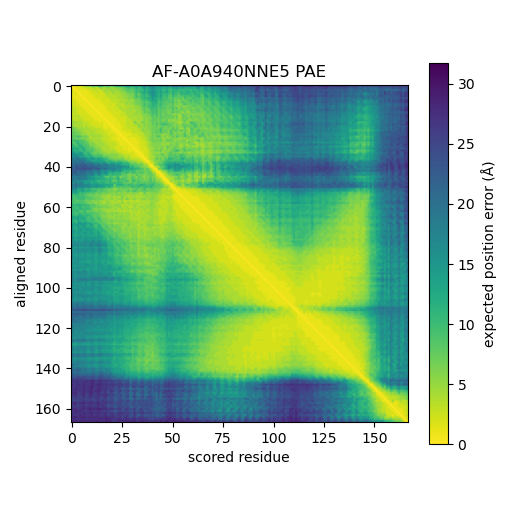2.25 134 LEU A CA 1
ATOM 1067 C C . LEU A 1 134 ? -13.082 -5.093 16.151 1.00 92.25 134 LEU A C 1
ATOM 1069 O O . LEU A 1 134 ? -12.582 -4.857 15.051 1.00 92.25 134 LEU A O 1
ATOM 1073 N N . THR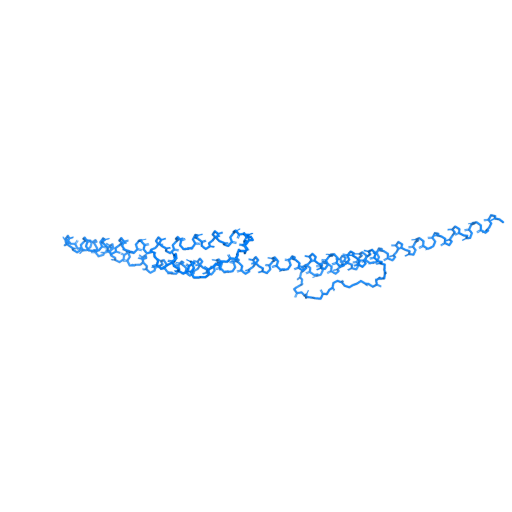 A 1 135 ? -12.465 -5.885 17.034 1.00 92.19 135 THR A N 1
ATOM 1074 C CA . THR A 1 135 ? -11.183 -6.534 16.715 1.00 92.19 135 THR A CA 1
ATOM 1075 C C . THR A 1 135 ? -11.307 -7.615 15.642 1.00 92.19 135 THR A C 1
ATOM 1077 O O . THR A 1 135 ? -10.394 -7.786 14.834 1.00 92.19 135 THR A O 1
ATOM 1080 N N . GLU A 1 136 ? -12.435 -8.318 15.598 1.00 92.19 136 GLU A N 1
ATOM 1081 C CA . GLU A 1 136 ? -12.703 -9.367 14.618 1.00 92.19 136 GLU A CA 1
ATOM 1082 C C . GLU A 1 136 ? -12.998 -8.778 13.231 1.00 92.19 136 GLU A C 1
ATOM 1084 O O . GLU A 1 136 ? -12.489 -9.277 12.225 1.00 92.19 136 GLU A O 1
ATOM 1089 N N . GLU A 1 137 ? -13.716 -7.654 13.168 1.00 89.62 137 GLU A N 1
ATOM 1090 C CA . GLU A 1 137 ? -13.894 -6.873 11.939 1.00 89.62 137 GLU A CA 1
ATOM 1091 C C . GLU A 1 137 ? -12.556 -6.373 11.376 1.00 89.62 137 GLU A C 1
ATOM 1093 O O . GLU A 1 137 ? -12.303 -6.526 10.177 1.00 89.62 137 GLU A O 1
ATOM 1098 N N . LEU A 1 138 ? -11.660 -5.856 12.230 1.00 88.88 138 LEU A N 1
ATOM 1099 C CA . LEU A 1 138 ? -10.315 -5.443 11.809 1.00 88.88 138 LEU A CA 1
ATOM 1100 C C . LEU A 1 138 ? -9.512 -6.611 11.234 1.00 88.88 138 LEU A C 1
ATOM 1102 O O . LEU A 1 138 ? -8.851 -6.467 10.205 1.00 88.88 138 LEU A O 1
ATOM 1106 N N . PHE A 1 139 ? -9.558 -7.765 11.902 1.00 87.81 139 PHE A N 1
ATOM 1107 C CA . PHE A 1 139 ? -8.846 -8.956 11.456 1.00 87.81 139 PHE A CA 1
ATOM 1108 C C . PHE A 1 139 ? -9.366 -9.437 10.098 1.00 87.81 139 PHE A C 1
ATOM 1110 O O . PHE A 1 139 ? -8.571 -9.660 9.187 1.00 87.81 139 PHE A O 1
ATOM 1117 N N . ARG A 1 140 ? -10.692 -9.513 9.921 1.00 86.25 140 ARG A N 1
ATOM 1118 C CA . ARG A 1 140 ? -11.306 -9.863 8.630 1.00 86.25 140 ARG A CA 1
ATOM 1119 C C . ARG A 1 140 ? -10.883 -8.906 7.520 1.00 86.25 140 ARG A C 1
ATOM 1121 O O . ARG A 1 140 ? -10.512 -9.364 6.443 1.00 86.25 140 ARG A O 1
ATOM 1128 N N . TYR A 1 141 ? -10.896 -7.601 7.785 1.00 84.06 141 TYR A N 1
ATOM 1129 C CA . TYR A 1 141 ? -10.441 -6.599 6.822 1.00 84.06 141 TYR A CA 1
ATOM 1130 C C . TYR A 1 141 ? -8.964 -6.796 6.443 1.00 84.06 141 TYR A C 1
ATOM 1132 O O . TYR A 1 141 ? -8.619 -6.776 5.264 1.00 84.06 141 TYR A O 1
ATOM 1140 N N . SER A 1 142 ? -8.098 -7.057 7.429 1.00 82.00 142 SER A N 1
ATOM 1141 C CA . SER A 1 142 ? -6.671 -7.321 7.200 1.00 82.00 142 SER A CA 1
ATOM 1142 C C . SER A 1 142 ? -6.425 -8.568 6.345 1.00 82.00 142 SER A C 1
ATOM 1144 O O . SER A 1 142 ? -5.505 -8.566 5.529 1.00 82.00 142 SER A O 1
ATOM 1146 N N . VAL A 1 143 ? -7.210 -9.633 6.532 1.00 81.75 143 VAL A N 1
ATOM 1147 C CA . VAL A 1 143 ? -7.090 -10.867 5.739 1.00 81.75 143 VAL A CA 1
ATOM 1148 C C . VAL A 1 143 ? -7.496 -10.614 4.286 1.00 81.75 143 VAL A C 1
ATOM 1150 O O . VAL A 1 143 ? -6.729 -10.941 3.386 1.00 81.75 143 VAL A O 1
ATOM 1153 N N . ILE A 1 144 ? -8.634 -9.947 4.061 1.00 78.38 144 ILE A N 1
ATOM 1154 C CA . ILE A 1 144 ? -9.136 -9.632 2.711 1.00 78.38 144 ILE A CA 1
ATOM 1155 C C . ILE A 1 144 ? -8.148 -8.748 1.934 1.00 78.38 144 ILE A C 1
ATOM 1157 O O . ILE A 1 144 ? -7.936 -8.975 0.753 1.00 78.38 144 ILE A O 1
ATOM 1161 N N . GLN A 1 145 ? -7.508 -7.772 2.587 1.00 69.75 145 GLN A N 1
ATOM 1162 C CA . GLN A 1 145 ? -6.487 -6.924 1.949 1.00 69.75 145 GLN A CA 1
ATOM 1163 C C . GLN A 1 145 ? -5.196 -7.676 1.582 1.00 69.75 145 GLN A C 1
ATOM 1165 O O . GLN A 1 145 ? -4.444 -7.220 0.725 1.00 69.75 145 GLN A O 1
ATOM 1170 N N . THR A 1 146 ? -4.893 -8.791 2.253 1.00 64.75 146 THR A N 1
ATOM 1171 C CA . THR A 1 146 ? -3.657 -9.558 2.011 1.00 64.75 146 THR A CA 1
ATOM 1172 C C . THR A 1 146 ? -3.848 -10.609 0.916 1.00 64.75 146 THR A C 1
ATOM 1174 O O . THR A 1 146 ? -2.893 -10.999 0.243 1.00 64.75 146 THR A O 1
ATOM 1177 N N . GLU A 1 147 ? -5.081 -11.069 0.727 1.00 61.56 147 GLU A N 1
ATOM 1178 C CA . GLU A 1 147 ? -5.454 -11.981 -0.342 1.00 61.56 147 GLU A CA 1
ATOM 1179 C C . GLU A 1 147 ? -5.674 -11.203 -1.649 1.00 61.56 147 GLU A C 1
ATOM 1181 O O . GLU A 1 147 ? -6.761 -10.705 -1.926 1.00 61.56 147 GLU A O 1
ATOM 1186 N N . ASP A 1 148 ? -4.641 -11.151 -2.498 1.00 56.44 148 ASP A N 1
ATOM 1187 C CA . ASP A 1 148 ? -4.725 -10.751 -3.917 1.00 56.44 148 ASP A CA 1
ATOM 1188 C C . ASP A 1 148 ? -5.454 -11.864 -4.718 1.00 56.44 148 ASP A C 1
ATOM 1190 O O . ASP A 1 148 ? -4.980 -12.366 -5.738 1.00 56.44 148 ASP A O 1
ATOM 1194 N N . THR A 1 149 ? -6.582 -12.354 -4.193 1.00 55.12 149 THR A N 1
ATOM 1195 C CA . THR A 1 149 ? -7.386 -13.392 -4.830 1.00 55.12 149 THR A CA 1
ATOM 1196 C C . THR A 1 149 ? -8.072 -12.738 -6.016 1.00 55.12 149 THR A C 1
ATOM 1198 O O . THR A 1 149 ? -8.982 -11.929 -5.840 1.00 55.12 149 THR A O 1
ATOM 1201 N N . GLU A 1 150 ? -7.633 -13.073 -7.232 1.00 54.44 150 GLU A N 1
ATOM 1202 C CA . GLU A 1 150 ? -8.404 -12.808 -8.445 1.00 54.44 150 GLU A CA 1
ATOM 1203 C C . GLU A 1 150 ? -9.807 -13.382 -8.226 1.00 54.44 150 GLU A C 1
ATOM 1205 O O . GLU A 1 150 ? -10.016 -14.595 -8.280 1.00 54.44 150 GLU A O 1
ATOM 1210 N N . ALA A 1 151 ? -10.760 -12.512 -7.888 1.00 60.38 151 ALA A N 1
ATOM 1211 C CA . ALA A 1 151 ? -12.141 -12.901 -7.692 1.00 60.38 151 ALA A CA 1
ATOM 1212 C C . ALA A 1 151 ? -12.630 -13.495 -9.013 1.00 60.38 151 ALA A C 1
ATOM 1214 O O . ALA A 1 151 ? -12.782 -12.787 -10.011 1.00 60.38 151 ALA A O 1
ATOM 1215 N N . VAL A 1 152 ? -12.815 -14.814 -9.033 1.00 69.00 152 VAL A N 1
ATOM 1216 C CA . VAL A 1 152 ? -13.331 -15.509 -10.205 1.00 69.00 152 VAL A CA 1
ATOM 1217 C C . VAL A 1 152 ? -14.773 -15.058 -10.370 1.00 69.00 152 VAL A C 1
ATOM 1219 O O . VAL A 1 152 ? -15.643 -15.414 -9.581 1.00 69.00 152 VAL A O 1
ATOM 1222 N N . LEU A 1 153 ? -15.004 -14.214 -11.372 1.00 75.06 153 LEU A N 1
ATOM 1223 C CA . LEU A 1 153 ? -16.344 -13.783 -11.732 1.00 75.06 153 LEU A CA 1
ATOM 1224 C C . LEU A 1 153 ? -17.090 -14.988 -12.301 1.00 75.06 153 LEU A C 1
ATOM 1226 O O . LEU A 1 153 ? -16.705 -15.536 -13.335 1.00 75.06 153 LEU A O 1
ATOM 1230 N N . GLU A 1 154 ? -18.157 -15.384 -11.623 1.00 83.00 154 GLU A N 1
ATOM 1231 C CA . GLU A 1 154 ? -19.112 -16.372 -12.108 1.00 83.00 154 GLU A CA 1
ATOM 1232 C C . GLU A 1 154 ? -20.448 -15.705 -12.444 1.00 83.00 154 GLU A C 1
ATOM 1234 O O . GLU A 1 154 ? -20.767 -14.616 -11.960 1.00 83.00 154 GLU A O 1
ATOM 1239 N N . ASP A 1 155 ? -21.216 -16.343 -13.324 1.00 81.62 155 ASP A N 1
ATOM 1240 C CA . ASP A 1 155 ? -22.541 -15.863 -13.700 1.00 81.62 155 ASP A CA 1
ATOM 1241 C C . ASP A 1 155 ? -23.521 -16.208 -12.568 1.00 81.62 155 ASP A C 1
ATOM 1243 O O . ASP A 1 155 ? -23.840 -17.377 -12.340 1.00 81.62 155 ASP A O 1
ATOM 1247 N N . VAL A 1 156 ? -23.948 -15.195 -11.809 1.00 84.44 156 VAL A N 1
ATOM 1248 C CA . VAL A 1 156 ? -24.786 -15.371 -10.614 1.00 84.44 156 VAL A CA 1
ATOM 1249 C C . VAL A 1 156 ? -26.235 -15.018 -10.927 1.00 84.44 156 VAL A C 1
ATOM 1251 O O . VAL A 1 156 ? -26.552 -13.912 -11.372 1.00 84.44 156 VAL A O 1
ATOM 1254 N N . ASN A 1 157 ? -27.154 -15.934 -10.614 1.00 88.38 157 ASN A N 1
ATOM 1255 C CA . ASN A 1 157 ? -28.579 -15.631 -10.628 1.00 88.38 157 ASN A CA 1
ATOM 1256 C C . ASN A 1 157 ? -28.942 -14.772 -9.409 1.00 88.38 157 ASN A C 1
ATOM 1258 O O . ASN A 1 157 ? -29.044 -15.265 -8.286 1.00 88.38 157 ASN A O 1
ATOM 1262 N N . VAL A 1 158 ? -29.177 -13.483 -9.658 1.00 84.75 158 VAL A N 1
ATOM 1263 C CA . VAL A 1 158 ? -29.490 -12.488 -8.623 1.00 84.75 158 VAL A CA 1
ATOM 1264 C C . VAL A 1 158 ? -30.705 -12.882 -7.778 1.00 84.75 158 VAL A C 1
ATOM 1266 O O . VAL A 1 158 ? -30.689 -12.638 -6.577 1.00 84.75 158 VAL A O 1
ATOM 1269 N N . ASN A 1 159 ? -31.731 -13.519 -8.360 1.00 87.44 159 ASN A N 1
ATOM 1270 C CA . ASN A 1 159 ? -32.909 -13.942 -7.594 1.00 87.44 159 ASN A CA 1
ATOM 1271 C C . ASN A 1 159 ? -32.549 -15.006 -6.555 1.00 87.44 159 ASN A C 1
ATOM 1273 O O . ASN A 1 159 ? -33.011 -14.922 -5.423 1.00 87.44 159 ASN A O 1
ATOM 1277 N N . GLN A 1 160 ? -31.700 -15.965 -6.927 1.00 85.19 160 GLN A N 1
ATOM 1278 C CA . GLN A 1 160 ? -31.295 -17.047 -6.035 1.00 85.19 160 GLN A CA 1
ATOM 1279 C C . GLN A 1 160 ? -30.359 -16.548 -4.929 1.00 85.19 160 GLN A C 1
ATOM 1281 O O . GLN A 1 160 ? -30.555 -16.874 -3.766 1.00 85.19 160 GLN A O 1
ATOM 1286 N N . ALA A 1 161 ? -29.422 -15.657 -5.263 1.00 85.38 161 ALA A N 1
ATOM 1287 C CA . ALA A 1 161 ? -28.568 -15.014 -4.265 1.00 85.38 161 ALA A CA 1
ATOM 1288 C C . ALA A 1 161 ? -29.370 -14.176 -3.248 1.00 85.38 161 ALA A C 1
ATOM 1290 O O . ALA A 1 161 ? -29.009 -14.106 -2.072 1.00 85.38 161 ALA A O 1
ATOM 1291 N N . LEU A 1 162 ? -30.462 -13.537 -3.692 1.00 84.62 162 LEU A N 1
ATOM 1292 C CA . LEU A 1 162 ? -31.356 -12.790 -2.806 1.00 84.62 162 LEU A CA 1
ATOM 1293 C C . LEU A 1 162 ? -32.127 -13.721 -1.866 1.00 84.62 162 LEU A C 1
ATOM 1295 O O . LEU A 1 162 ? -32.279 -13.407 -0.690 1.00 84.62 162 LEU A O 1
ATOM 1299 N N . GLU A 1 163 ? -32.615 -14.845 -2.387 1.00 88.81 163 GLU A N 1
ATOM 1300 C CA . GLU A 1 163 ? -33.368 -15.842 -1.624 1.00 88.81 163 GLU A CA 1
ATOM 1301 C C . GLU A 1 163 ? -32.494 -16.461 -0.519 1.00 88.81 163 GLU A C 1
ATOM 1303 O O . GLU A 1 163 ? -32.907 -16.486 0.640 1.00 88.81 163 GLU A O 1
ATOM 1308 N N . ASP A 1 164 ? -31.243 -16.803 -0.846 1.00 83.00 164 ASP A N 1
ATOM 1309 C CA . ASP A 1 164 ? -30.247 -17.339 0.094 1.00 83.00 164 ASP A CA 1
ATOM 1310 C C . ASP A 1 164 ? -29.784 -16.323 1.157 1.00 83.00 164 ASP A C 1
ATOM 1312 O O . ASP A 1 164 ? -29.292 -16.715 2.210 1.00 83.00 164 ASP A O 1
ATOM 1316 N N . SER A 1 165 ? -29.910 -15.016 0.897 1.00 76.38 165 SER A N 1
ATOM 1317 C CA . SER A 1 165 ? -29.490 -13.960 1.838 1.00 76.38 165 SER A CA 1
ATOM 1318 C C . SER A 1 165 ? -30.596 -13.515 2.799 1.00 76.38 165 SER A C 1
ATOM 1320 O O . SER A 1 165 ? -30.318 -12.818 3.777 1.00 76.38 165 SER A O 1
ATOM 1322 N N . ILE A 1 166 ? -31.856 -13.827 2.481 1.00 77.69 166 ILE A N 1
ATOM 1323 C CA . ILE A 1 166 ? -33.036 -13.396 3.246 1.00 77.69 166 ILE A CA 1
ATOM 1324 C C . ILE A 1 166 ? -33.579 -14.536 4.130 1.00 77.69 166 ILE A C 1
ATOM 1326 O O . ILE A 1 166 ? -34.266 -14.249 5.116 1.00 77.69 166 ILE A O 1
ATOM 1330 N N . MET A 1 167 ? -33.272 -15.800 3.808 1.00 47.56 167 MET A N 1
ATOM 1331 C CA . MET A 1 167 ? -33.535 -16.971 4.665 1.00 47.56 167 MET A CA 1
ATOM 1332 C C . MET A 1 167 ? -32.407 -17.237 5.661 1.00 47.56 167 MET A C 1
ATOM 1334 O O . MET A 1 167 ? -32.747 -17.705 6.773 1.00 47.56 167 MET A O 1
#